Protein AF-A0A0F9XDP2-F1 (afdb_monomer_lite)

Organism: NCBI:txid412755

Radius of gyration: 25.42 Å; chains: 1; bounding box: 64×34×78 Å

Secondary structure (DSSP, 8-state):
-HHHHTT-SEEEEEE-HHHHHHHHHHH--EE-S--B--TT-SS-BEEEEEEHHHHHHHHHHH-GGGSPPHHHHHHHH-SHHHHHHH------TT----------------

Foldseek 3Di:
DVCVLVVPQKDKDWAFPVCPVVCCVQQVWDFPADFDDDPPDPGTTTMTMDTVVSSCVRNCVPPVVPDDDPVRCCVVPNCPVVCVPVVPPPPPPPPPPPPPPPPPPPPDDD

InterPro domains:
  IPR054597 N-acyl amino acid synthase FeeM, catalytic core [PF21926] (4-50)

pLDDT: mean 79.18, std 19.79, range [36.19, 97.56]

Structure (mmCIF, N/CA/C/O backbone):
data_AF-A0A0F9XDP2-F1
#
_entry.id   AF-A0A0F9XDP2-F1
#
loop_
_atom_site.group_PDB
_atom_site.id
_atom_site.type_symbol
_atom_site.label_atom_id
_atom_site.label_alt_id
_atom_site.label_comp_id
_atom_site.label_asym_id
_atom_site.label_entity_id
_atom_site.label_seq_id
_atom_site.pdbx_PDB_ins_code
_atom_site.Cartn_x
_atom_site.Cartn_y
_atom_site.Cartn_z
_atom_site.occupancy
_atom_site.B_iso_or_equiv
_atom_site.auth_seq_id
_atom_site.auth_comp_id
_atom_site.auth_asym_id
_atom_site.auth_atom_id
_atom_site.pdbx_PDB_model_num
ATOM 1 N N . MET A 1 1 ? 6.314 -0.233 -11.068 1.00 77.50 1 MET A N 1
ATOM 2 C CA . MET A 1 1 ? 5.778 -1.139 -10.003 1.00 77.50 1 MET A CA 1
ATOM 3 C C . MET A 1 1 ? 5.081 -2.372 -10.601 1.00 77.50 1 MET A C 1
ATOM 5 O O . MET A 1 1 ? 4.704 -2.326 -11.764 1.00 77.50 1 MET A O 1
ATOM 9 N N . MET A 1 2 ? 4.830 -3.445 -9.826 1.00 82.25 2 MET A N 1
ATOM 10 C CA . MET A 1 2 ? 3.986 -4.582 -10.275 1.00 82.25 2 MET A CA 1
ATOM 11 C C . MET A 1 2 ? 2.593 -4.129 -10.737 1.00 82.25 2 MET A C 1
ATOM 13 O O . MET A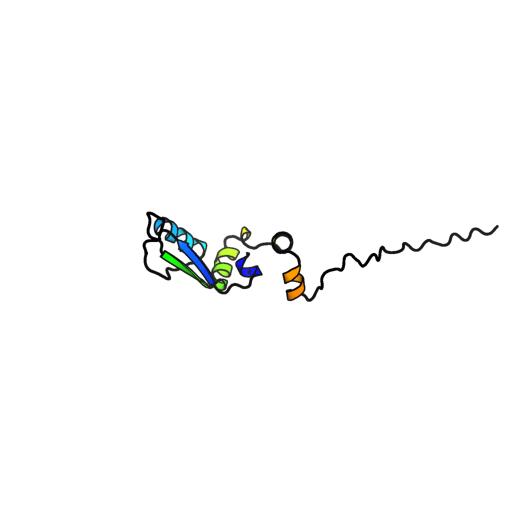 1 2 ? 2.151 -4.494 -11.820 1.00 82.25 2 MET A O 1
ATOM 17 N N . ALA A 1 3 ? 1.930 -3.283 -9.944 1.00 85.44 3 ALA A N 1
ATOM 18 C CA . ALA A 1 3 ? 0.578 -2.804 -10.238 1.00 85.44 3 ALA A CA 1
ATOM 19 C C . ALA A 1 3 ? 0.490 -2.012 -11.557 1.00 85.44 3 ALA A C 1
ATOM 21 O O . ALA A 1 3 ? -0.547 -2.000 -12.206 1.00 85.44 3 ALA A O 1
ATOM 22 N N . GLU A 1 4 ? 1.576 -1.356 -11.964 1.00 83.50 4 GLU A N 1
ATOM 23 C CA . GLU A 1 4 ? 1.693 -0.660 -13.250 1.00 83.50 4 GLU A CA 1
ATOM 24 C C . GLU A 1 4 ? 1.904 -1.653 -14.404 1.00 83.50 4 GLU A C 1
ATOM 26 O O . GLU A 1 4 ? 1.248 -1.555 -15.436 1.00 83.50 4 GLU A O 1
ATOM 31 N N . HIS A 1 5 ? 2.767 -2.659 -14.215 1.00 84.19 5 HIS A N 1
ATOM 32 C CA . HIS A 1 5 ? 3.007 -3.702 -15.218 1.00 84.19 5 HIS A CA 1
ATOM 33 C C . HIS A 1 5 ? 1.737 -4.501 -15.552 1.00 84.19 5 HIS A C 1
ATOM 35 O O . HIS A 1 5 ? 1.491 -4.825 -16.717 1.00 84.19 5 HIS A O 1
ATOM 41 N N . PHE A 1 6 ? 0.929 -4.786 -14.530 1.00 86.88 6 PHE A N 1
ATOM 42 C CA . PHE A 1 6 ? -0.335 -5.508 -14.659 1.00 86.88 6 PHE A CA 1
ATOM 43 C C . PHE A 1 6 ? -1.555 -4.604 -14.850 1.00 86.88 6 PHE A C 1
ATOM 45 O O . PHE A 1 6 ? -2.668 -5.117 -14.878 1.00 86.88 6 PHE A O 1
ATOM 52 N N . GLU A 1 7 ? -1.361 -3.289 -14.991 1.00 88.50 7 GLU A N 1
ATOM 53 C CA . GLU A 1 7 ? -2.439 -2.324 -15.258 1.00 88.50 7 GLU A CA 1
ATOM 54 C C . GLU A 1 7 ? -3.595 -2.426 -14.248 1.00 88.50 7 GLU A C 1
ATOM 56 O O . GLU A 1 7 ? -4.769 -2.315 -14.583 1.00 88.50 7 GLU A O 1
ATOM 61 N N . SER A 1 8 ? -3.263 -2.664 -12.977 1.00 92.25 8 SER A N 1
ATOM 62 C CA . SER A 1 8 ? -4.259 -2.816 -11.918 1.00 92.25 8 SER A CA 1
ATOM 63 C C . SER A 1 8 ? -4.948 -1.482 -11.626 1.00 92.25 8 SER A C 1
ATOM 65 O O . SER A 1 8 ? -4.278 -0.471 -11.430 1.00 92.25 8 SER A O 1
ATOM 67 N N . ASP A 1 9 ? -6.276 -1.473 -11.518 1.00 94.50 9 ASP A N 1
ATOM 68 C CA . ASP A 1 9 ? -7.039 -0.251 -11.220 1.00 94.50 9 ASP A CA 1
ATOM 69 C C . ASP A 1 9 ? -6.913 0.222 -9.770 1.00 94.50 9 ASP A C 1
ATOM 71 O O . ASP A 1 9 ? -6.992 1.423 -9.485 1.00 94.50 9 ASP A O 1
ATOM 75 N N . TRP A 1 10 ? -6.744 -0.726 -8.850 1.00 94.75 10 TRP A N 1
ATOM 76 C CA . TRP A 1 10 ? -6.821 -0.502 -7.412 1.00 94.75 10 TRP A CA 1
ATOM 77 C C . TRP A 1 10 ? -5.617 -1.085 -6.692 1.00 94.75 10 TRP A C 1
ATOM 79 O O . TRP A 1 10 ? -5.160 -2.186 -6.997 1.00 94.75 10 TRP A O 1
ATOM 89 N N . MET A 1 11 ? -5.155 -0.352 -5.685 1.00 93.62 11 MET A N 1
ATOM 90 C CA . MET A 1 11 ? -4.238 -0.857 -4.676 1.00 93.62 11 MET A CA 1
ATOM 91 C C . MET A 1 11 ? -5.021 -1.062 -3.385 1.00 93.62 11 MET A C 1
ATOM 93 O O . MET A 1 11 ? -5.659 -0.130 -2.899 1.00 93.62 11 MET A O 1
ATOM 97 N N . LEU A 1 12 ? -4.975 -2.278 -2.848 1.00 95.31 12 LEU A N 1
ATOM 98 C CA . LEU A 1 12 ? -5.702 -2.675 -1.647 1.00 95.31 12 LEU A CA 1
ATOM 99 C C . LEU A 1 12 ? -4.728 -3.220 -0.609 1.00 95.31 12 LEU A C 1
ATOM 101 O O . LEU A 1 12 ? -3.760 -3.899 -0.952 1.00 95.31 12 LEU A O 1
ATOM 105 N N . ALA A 1 13 ? -5.006 -2.951 0.662 1.00 94.88 13 ALA A N 1
ATOM 106 C CA . ALA A 1 13 ? -4.242 -3.502 1.769 1.00 94.88 13 ALA A CA 1
ATOM 107 C C . ALA A 1 13 ? -5.152 -3.767 2.969 1.00 94.88 13 ALA A C 1
ATOM 109 O O . ALA A 1 13 ? -5.912 -2.898 3.388 1.00 94.88 13 ALA A O 1
ATOM 110 N N . THR A 1 14 ? -5.048 -4.954 3.561 1.00 95.44 14 THR A N 1
ATOM 111 C CA . THR A 1 14 ? -5.633 -5.242 4.875 1.00 95.44 14 THR A CA 1
ATOM 112 C C . THR A 1 14 ? -4.612 -4.904 5.950 1.00 95.44 14 THR A C 1
ATOM 114 O O . THR A 1 14 ? -3.550 -5.524 6.016 1.00 95.44 14 THR A O 1
ATOM 117 N N . VAL A 1 15 ? -4.910 -3.905 6.773 1.00 95.62 15 VAL A N 1
ATOM 118 C CA . VAL A 1 15 ? -3.918 -3.254 7.632 1.00 95.62 15 VAL A CA 1
ATOM 119 C C . VAL A 1 15 ? -4.420 -3.205 9.070 1.00 95.62 15 VAL A C 1
ATOM 121 O O . VAL A 1 15 ? -5.605 -2.984 9.325 1.00 95.62 15 VAL A O 1
ATOM 124 N N . ARG A 1 16 ? -3.511 -3.412 10.028 1.00 95.50 16 ARG A N 1
ATOM 125 C CA . ARG A 1 16 ? -3.799 -3.156 11.443 1.00 95.50 16 ARG A CA 1
ATOM 126 C C . ARG A 1 16 ? -3.882 -1.642 11.694 1.00 95.50 16 ARG A C 1
ATOM 128 O O . ARG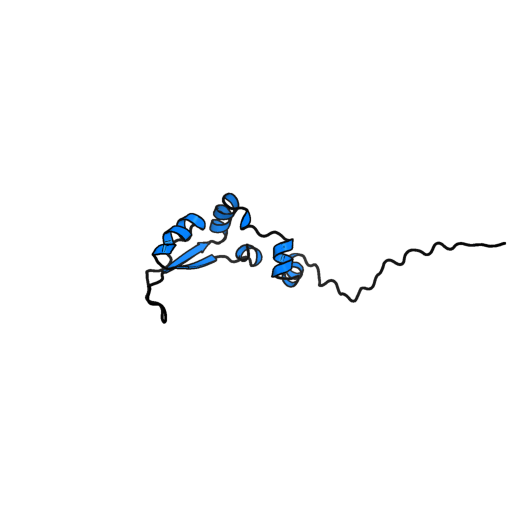 A 1 16 ? -3.157 -0.890 11.038 1.00 95.50 16 ARG A O 1
ATOM 135 N N . PRO A 1 17 ? -4.703 -1.168 12.641 1.00 94.19 17 PRO A N 1
ATOM 136 C CA . PRO A 1 17 ? -4.873 0.267 12.875 1.00 94.19 17 PRO A CA 1
ATOM 137 C C . PRO A 1 17 ? -3.558 1.012 13.162 1.00 94.19 17 PRO A C 1
ATOM 139 O O . PRO A 1 17 ? -3.396 2.147 12.718 1.00 94.19 17 PRO A O 1
ATOM 142 N N . GLU A 1 18 ? -2.577 0.366 13.795 1.00 95.25 18 GLU A N 1
ATOM 143 C CA . GLU A 1 18 ? -1.263 0.945 14.110 1.00 95.25 18 GLU A CA 1
ATOM 144 C C . GLU A 1 18 ? -0.445 1.302 12.857 1.00 95.25 18 GLU A C 1
ATOM 146 O O . GLU A 1 18 ? 0.388 2.207 12.891 1.00 95.25 18 GLU A O 1
ATOM 151 N N . HIS A 1 19 ? -0.696 0.627 11.729 1.00 95.19 19 HIS A N 1
ATOM 152 C CA . HIS A 1 19 ? 0.006 0.862 10.464 1.00 95.19 19 HIS A CA 1
ATOM 153 C C . HIS A 1 19 ? -0.797 1.722 9.478 1.00 95.19 19 HIS A C 1
ATOM 155 O O . HIS A 1 19 ? -0.262 2.119 8.443 1.00 95.19 19 HIS A O 1
ATOM 161 N N . ALA A 1 20 ? -2.057 2.054 9.773 1.00 94.38 20 ALA A N 1
ATOM 162 C CA . ALA A 1 20 ? -2.919 2.769 8.831 1.00 94.38 20 ALA A CA 1
ATOM 163 C C . ALA A 1 20 ? -2.358 4.152 8.450 1.00 94.38 20 ALA A C 1
ATOM 165 O O . ALA A 1 20 ? -2.353 4.526 7.277 1.00 94.38 20 ALA A O 1
ATOM 166 N N . ALA A 1 21 ? -1.798 4.881 9.423 1.00 94.81 21 ALA A N 1
ATOM 167 C CA . ALA A 1 21 ? -1.192 6.192 9.190 1.00 94.81 21 ALA A CA 1
ATOM 168 C C . ALA A 1 21 ? -0.009 6.138 8.205 1.00 94.81 21 ALA A C 1
ATOM 170 O O . ALA A 1 21 ? 0.182 7.069 7.421 1.00 94.81 21 ALA A O 1
ATOM 171 N N . PHE A 1 22 ? 0.759 5.041 8.208 1.00 94.00 22 PHE A N 1
ATOM 172 C CA . PHE A 1 22 ? 1.845 4.835 7.251 1.00 94.00 22 PHE A CA 1
ATOM 173 C C . PHE A 1 22 ? 1.300 4.737 5.823 1.00 94.00 22 PHE A C 1
ATOM 175 O O . PHE A 1 22 ? 1.723 5.503 4.961 1.00 94.00 22 PHE A O 1
ATOM 182 N N . TYR A 1 23 ? 0.316 3.867 5.584 1.00 93.88 23 TYR A N 1
ATOM 183 C CA . TYR A 1 23 ? -0.259 3.667 4.249 1.00 93.88 23 TYR A CA 1
ATOM 184 C C . TYR A 1 23 ? -0.999 4.899 3.728 1.00 93.88 23 TYR A C 1
ATOM 186 O O . TYR A 1 23 ? -0.894 5.216 2.542 1.00 93.88 23 TYR A O 1
ATOM 194 N N . LYS A 1 24 ? -1.662 5.645 4.616 1.00 93.00 24 LYS A N 1
ATOM 195 C CA . LYS A 1 24 ? -2.276 6.930 4.273 1.00 93.00 24 LYS A CA 1
ATOM 196 C C . LYS A 1 24 ? -1.238 7.972 3.857 1.00 93.00 24 LYS A C 1
ATOM 198 O O . LYS A 1 24 ? -1.428 8.680 2.877 1.00 93.00 24 LYS A O 1
ATOM 203 N N . ARG A 1 25 ? -0.117 8.081 4.574 1.00 91.50 25 ARG A N 1
ATOM 204 C CA . ARG A 1 25 ? 0.931 9.061 4.242 1.00 91.50 25 ARG A CA 1
ATOM 205 C C . ARG A 1 25 ? 1.733 8.671 3.004 1.00 91.50 25 ARG A C 1
ATOM 207 O O . ARG A 1 25 ? 2.164 9.550 2.267 1.00 91.50 25 ARG A O 1
ATOM 214 N N . PHE A 1 26 ? 2.019 7.384 2.856 1.00 88.31 26 PHE A N 1
ATOM 215 C CA . PHE A 1 26 ? 2.977 6.901 1.874 1.00 88.31 26 PHE A CA 1
ATOM 216 C C . PHE A 1 26 ? 2.326 6.661 0.512 1.00 88.31 26 PHE A C 1
ATOM 218 O O . PHE A 1 26 ? 2.841 7.136 -0.491 1.00 88.31 26 PHE A O 1
ATOM 225 N N . CYS A 1 27 ? 1.174 5.991 0.488 1.00 89.50 27 CYS A N 1
ATOM 226 C CA . CYS A 1 27 ? 0.469 5.640 -0.743 1.00 89.50 27 CYS A CA 1
ATOM 227 C C . CYS A 1 27 ? -0.917 6.298 -0.847 1.00 89.50 27 CYS A C 1
ATOM 229 O O . CYS A 1 27 ? -1.673 5.948 -1.744 1.00 89.50 27 CYS A O 1
ATOM 231 N N . SER A 1 28 ? -1.291 7.200 0.068 1.00 91.69 28 SER A N 1
ATOM 232 C CA . SER A 1 28 ? -2.616 7.843 0.062 1.00 91.69 28 SER A CA 1
ATOM 233 C C . SER A 1 28 ? -3.789 6.855 0.073 1.00 91.69 28 SER A C 1
ATOM 235 O O . SER A 1 28 ? -4.853 7.159 -0.458 1.00 91.69 28 SER A O 1
ATOM 237 N N . LEU A 1 29 ? -3.616 5.673 0.685 1.00 95.31 29 LEU A N 1
ATOM 238 C CA . LEU A 1 29 ? -4.737 4.750 0.863 1.00 95.31 29 LEU A CA 1
ATOM 239 C C . LEU A 1 29 ? -5.690 5.291 1.927 1.00 95.31 29 LEU A C 1
ATOM 241 O O . LEU A 1 29 ? -5.261 5.720 3.002 1.00 95.31 29 LEU A O 1
ATOM 245 N N . GLU A 1 30 ? -6.984 5.176 1.652 1.00 95.94 30 GLU A N 1
ATOM 246 C CA . GLU A 1 30 ? -8.048 5.556 2.574 1.00 95.94 30 GLU A CA 1
ATOM 247 C C . GLU A 1 30 ? -8.808 4.319 3.077 1.00 95.94 30 GLU A C 1
ATOM 249 O O . GLU A 1 30 ? -8.853 3.295 2.384 1.00 95.94 30 GLU A O 1
ATOM 254 N N . PRO A 1 31 ? -9.405 4.368 4.283 1.00 96.31 31 PRO A N 1
ATOM 255 C CA . PRO A 1 31 ? -10.222 3.276 4.792 1.00 96.31 31 PRO A CA 1
ATOM 256 C C . PRO A 1 31 ? -11.431 2.997 3.901 1.00 96.31 31 PRO A C 1
ATOM 258 O O . PRO A 1 31 ? -12.232 3.881 3.611 1.00 96.31 31 PRO A O 1
ATOM 261 N N . MET A 1 32 ? -11.580 1.736 3.510 1.00 97.19 32 MET A N 1
ATOM 262 C CA . MET A 1 32 ? -12.729 1.209 2.769 1.00 97.19 32 MET A CA 1
ATOM 263 C C . MET A 1 32 ? -13.605 0.298 3.638 1.00 97.19 32 MET A C 1
ATOM 265 O O . MET A 1 32 ? -14.685 -0.112 3.218 1.00 97.19 32 MET A O 1
ATOM 269 N N . SER A 1 33 ? -13.154 -0.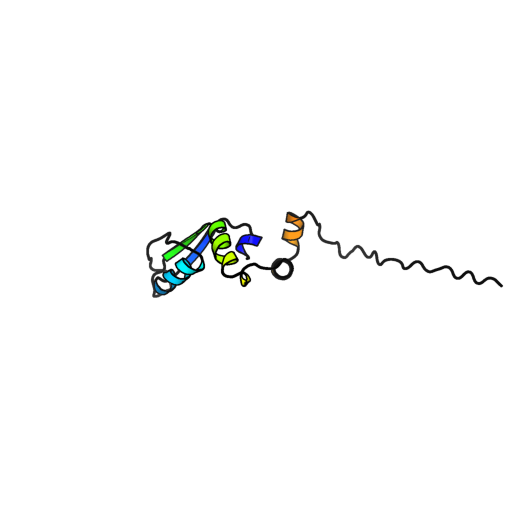034 4.850 1.00 96.44 33 SER A N 1
ATOM 270 C CA . SER A 1 33 ? -13.948 -0.758 5.838 1.00 96.44 33 SER A CA 1
ATOM 271 C C . SER A 1 33 ? -13.656 -0.286 7.258 1.00 96.44 33 SER A C 1
ATOM 273 O O . SER A 1 33 ? -12.595 0.262 7.550 1.00 96.44 33 SER A O 1
ATOM 275 N N . GLU A 1 34 ? -14.572 -0.601 8.167 1.00 96.25 34 GLU A N 1
ATOM 276 C CA . GLU A 1 34 ? -14.318 -0.560 9.608 1.00 96.25 34 GLU A CA 1
ATOM 277 C C . GLU A 1 34 ? -13.316 -1.648 10.036 1.00 96.25 34 GLU A C 1
ATOM 279 O O . GLU A 1 34 ? -13.010 -2.573 9.271 1.00 96.25 34 GLU A O 1
ATOM 284 N N . LEU A 1 35 ? -12.834 -1.546 11.278 1.00 96.69 35 LEU A N 1
ATOM 285 C CA . LEU A 1 35 ? -12.032 -2.579 11.930 1.00 96.69 35 LEU A CA 1
ATOM 286 C C . LEU A 1 35 ? -12.866 -3.838 12.170 1.00 96.69 35 LEU A C 1
ATOM 288 O O . LEU A 1 35 ? -13.934 -3.783 12.776 1.00 96.69 35 LEU A O 1
ATOM 292 N N . ARG A 1 36 ? -12.357 -4.989 11.733 1.00 96.00 36 ARG A N 1
ATOM 293 C CA . ARG A 1 36 ? -13.021 -6.287 11.878 1.00 96.00 36 ARG A CA 1
ATOM 294 C C . ARG A 1 36 ? -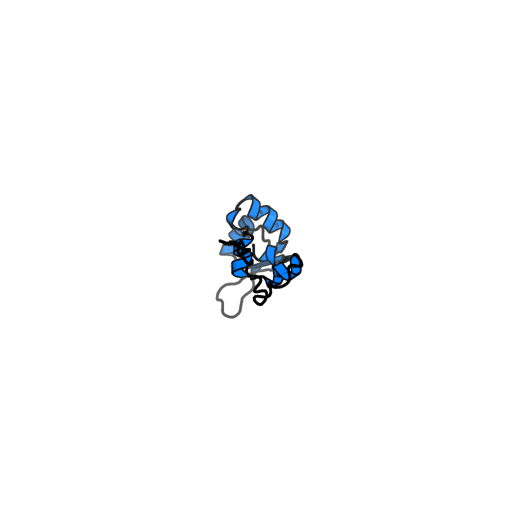12.081 -7.327 12.485 1.00 96.00 36 ARG A C 1
ATOM 296 O O . ARG A 1 36 ? -10.892 -7.324 12.158 1.00 96.00 36 ARG A O 1
ATOM 303 N N . PRO A 1 37 ? -12.588 -8.229 13.345 1.00 95.12 37 PRO A N 1
ATOM 304 C CA . PRO A 1 37 ? -11.823 -9.389 13.782 1.00 95.12 37 PRO A CA 1
ATOM 305 C C . PRO A 1 37 ? -11.534 -10.298 12.583 1.00 95.12 37 PRO A C 1
ATOM 307 O O . PRO A 1 37 ? -12.388 -10.473 11.711 1.00 95.12 37 PRO A O 1
ATOM 310 N N . TYR A 1 38 ? -10.335 -10.878 12.545 1.00 90.94 38 TYR A N 1
ATOM 311 C CA . TYR A 1 38 ? -9.909 -11.762 11.464 1.00 90.94 38 TYR A CA 1
ATOM 312 C C . TYR A 1 38 ? -9.569 -13.152 12.022 1.00 90.94 38 TYR A C 1
ATOM 314 O O . TYR A 1 38 ? -8.794 -13.235 12.979 1.00 90.94 38 TYR A O 1
ATOM 322 N N . PRO A 1 39 ? -10.120 -14.249 11.467 1.00 92.12 39 PRO A N 1
ATOM 323 C CA . PRO A 1 39 ? -9.836 -15.596 11.955 1.00 92.12 39 PRO A CA 1
ATOM 324 C C . PRO A 1 39 ? -8.331 -15.892 11.986 1.00 92.12 39 PRO A C 1
ATOM 326 O O . PRO A 1 39 ? -7.629 -15.686 11.000 1.00 92.12 39 PRO A O 1
ATOM 329 N N . GLY A 1 40 ? -7.829 -16.373 13.125 1.00 92.25 40 GLY A N 1
ATOM 330 C CA . GLY A 1 40 ? -6.409 -16.703 13.300 1.00 92.25 40 GLY A CA 1
ATOM 331 C C . GLY A 1 40 ? -5.496 -15.521 13.648 1.00 92.25 40 GLY A C 1
ATOM 332 O O . GLY A 1 40 ? -4.304 -15.731 13.855 1.00 92.25 40 GLY A O 1
ATOM 333 N N . LEU A 1 41 ? -6.025 -14.298 13.768 1.00 91.50 41 LEU A N 1
ATOM 334 C CA . LEU A 1 41 ? -5.279 -13.132 14.240 1.00 91.50 41 LEU A CA 1
ATOM 335 C C . LEU A 1 41 ? -5.915 -12.560 15.509 1.00 91.50 41 LEU A C 1
ATOM 337 O O . LEU A 1 41 ? -7.129 -12.419 15.612 1.00 91.50 41 LEU A O 1
ATOM 341 N N . SER A 1 42 ? -5.078 -12.190 16.477 1.00 92.00 42 SER A N 1
ATOM 342 C CA . SER A 1 42 ? -5.521 -11.591 17.743 1.00 92.00 42 SER A CA 1
ATOM 343 C C . SER A 1 42 ? -5.887 -10.108 17.634 1.00 92.00 42 SER A C 1
ATOM 345 O O . SER A 1 42 ? -6.432 -9.541 18.576 1.00 92.00 42 SER A O 1
ATOM 347 N N . CYS A 1 43 ? -5.585 -9.466 16.505 1.00 92.88 43 CYS A N 1
ATOM 348 C CA . CYS A 1 43 ? -5.846 -8.050 16.268 1.00 92.88 43 CYS A CA 1
ATOM 349 C C . CYS A 1 43 ? -6.936 -7.848 15.206 1.00 92.88 43 CYS A C 1
ATOM 351 O O . CYS A 1 43 ? -7.003 -8.618 14.241 1.00 92.88 43 CYS A O 1
ATOM 353 N N . PRO A 1 44 ? -7.731 -6.773 15.305 1.00 94.94 44 PRO A N 1
ATOM 354 C CA . PRO A 1 44 ? -8.611 -6.386 14.219 1.00 94.94 44 PRO A CA 1
ATOM 355 C C . PRO A 1 44 ? -7.825 -5.767 13.051 1.00 94.94 44 PRO A C 1
ATOM 357 O O . PRO A 1 44 ? -6.773 -5.153 13.238 1.00 94.94 44 PRO A O 1
ATOM 360 N N . LEU A 1 45 ? -8.368 -5.905 11.844 1.00 96.38 45 LEU A N 1
ATOM 361 C CA . LEU A 1 45 ? -7.837 -5.325 10.608 1.00 96.38 45 LEU A CA 1
ATOM 362 C C . LEU A 1 45 ? -8.897 -4.451 9.937 1.00 96.38 45 LEU A C 1
ATOM 364 O O . LEU A 1 45 ? -10.091 -4.690 10.095 1.00 96.38 45 LEU A O 1
ATOM 368 N N . MET A 1 46 ? -8.464 -3.470 9.152 1.00 96.56 46 MET A N 1
ATOM 369 C CA . MET A 1 46 ? -9.317 -2.717 8.228 1.00 96.56 46 MET A CA 1
ATOM 370 C C . MET A 1 46 ? -8.818 -2.891 6.796 1.00 96.56 46 MET A C 1
ATOM 372 O O . MET A 1 46 ? -7.627 -3.108 6.570 1.00 96.56 46 MET A O 1
ATOM 376 N N . LEU A 1 47 ? -9.718 -2.766 5.827 1.00 97.12 47 LEU A N 1
ATOM 377 C CA . LEU A 1 47 ? -9.353 -2.621 4.428 1.00 97.12 47 LEU A CA 1
ATOM 378 C C . LEU A 1 47 ? -9.041 -1.153 4.148 1.00 97.12 47 LEU A C 1
ATOM 380 O O . LEU A 1 47 ? -9.867 -0.278 4.404 1.00 97.12 47 LEU A O 1
ATOM 384 N N . LEU A 1 48 ? -7.867 -0.904 3.585 1.00 97.56 48 LEU A N 1
ATOM 385 C CA . LEU A 1 48 ? -7.493 0.361 2.976 1.00 97.56 48 LEU A CA 1
ATOM 386 C C . LEU A 1 48 ? -7.421 0.193 1.456 1.00 97.56 48 LEU A C 1
ATOM 388 O O . LEU A 1 48 ? -7.070 -0.886 0.967 1.00 97.56 48 LEU A O 1
ATOM 392 N N . GLY A 1 49 ? -7.672 1.268 0.714 1.00 96.88 49 GLY A N 1
ATOM 393 C CA . GLY A 1 49 ? -7.459 1.269 -0.726 1.00 96.88 49 GLY A CA 1
ATOM 394 C C . GLY A 1 49 ? -7.424 2.646 -1.372 1.00 96.88 49 GLY A C 1
ATOM 395 O O . GLY A 1 49 ? -7.824 3.647 -0.781 1.00 96.88 49 GLY A O 1
ATOM 396 N N . ALA A 1 50 ? -6.906 2.676 -2.597 1.00 95.69 50 ALA A N 1
ATOM 397 C CA . ALA A 1 50 ? -6.880 3.843 -3.473 1.00 95.69 50 ALA A CA 1
ATOM 398 C C . ALA A 1 50 ? -6.808 3.408 -4.944 1.00 95.69 50 ALA A C 1
ATOM 400 O O . ALA A 1 50 ? -6.396 2.283 -5.256 1.00 95.69 50 ALA A O 1
ATOM 401 N N . ARG A 1 51 ? -7.181 4.308 -5.862 1.00 94.56 51 ARG A N 1
ATOM 402 C CA . ARG A 1 51 ? -6.949 4.094 -7.295 1.00 94.56 51 ARG A CA 1
ATOM 403 C C . ARG A 1 51 ? -5.452 4.085 -7.550 1.00 94.56 51 ARG A C 1
ATOM 405 O O . ARG A 1 51 ? -4.742 4.997 -7.142 1.00 94.56 51 ARG A O 1
ATOM 412 N N . ASN A 1 52 ? -4.985 3.087 -8.286 1.00 92.44 52 ASN A N 1
ATOM 413 C CA . ASN A 1 52 ? -3.564 2.905 -8.553 1.00 92.44 52 ASN A CA 1
ATOM 414 C C . ASN A 1 52 ? -2.945 4.123 -9.262 1.00 92.44 52 ASN A C 1
ATOM 416 O O . ASN A 1 52 ? -1.816 4.483 -8.954 1.00 92.44 52 ASN A O 1
ATOM 420 N N . LYS A 1 53 ? -3.697 4.812 -10.139 1.00 90.25 53 LYS A N 1
ATOM 421 C CA . LYS A 1 53 ? -3.215 6.048 -10.781 1.00 90.25 53 LYS A CA 1
ATOM 422 C C . LYS A 1 53 ? -2.820 7.113 -9.748 1.00 90.25 53 LYS A C 1
ATOM 424 O O . LYS A 1 53 ? -1.755 7.704 -9.853 1.00 90.25 53 LYS A O 1
ATOM 429 N N . ASP A 1 54 ? -3.649 7.300 -8.720 1.00 90.31 54 ASP A N 1
ATOM 430 C CA . ASP A 1 54 ? -3.445 8.344 -7.714 1.00 90.31 54 ASP A CA 1
ATOM 431 C C . ASP A 1 54 ? -2.251 7.990 -6.817 1.00 90.31 54 ASP A C 1
ATOM 433 O O . ASP A 1 54 ? -1.459 8.855 -6.442 1.00 90.31 54 ASP A O 1
ATOM 437 N N . VAL A 1 55 ? -2.080 6.693 -6.533 1.00 90.44 55 VAL A N 1
ATOM 438 C CA . VAL A 1 55 ? -0.908 6.179 -5.818 1.00 90.44 55 VAL A CA 1
ATOM 439 C C . VAL A 1 55 ? 0.365 6.398 -6.631 1.00 90.44 55 VAL A C 1
ATOM 441 O O . VAL A 1 55 ? 1.351 6.872 -6.079 1.00 90.44 55 VAL A O 1
ATOM 444 N N . GLN A 1 56 ? 0.369 6.068 -7.924 1.00 88.31 56 GLN A N 1
ATOM 445 C CA . GLN A 1 56 ? 1.551 6.203 -8.780 1.00 88.31 56 GLN A CA 1
ATOM 446 C C . GLN A 1 56 ? 2.008 7.656 -8.893 1.00 88.31 56 GLN A C 1
ATOM 448 O O . GLN A 1 56 ? 3.187 7.930 -8.662 1.00 88.31 56 GLN A O 1
ATOM 453 N N . ASP A 1 57 ? 1.079 8.578 -9.160 1.00 86.19 57 ASP A N 1
ATOM 454 C CA . ASP A 1 57 ? 1.373 10.009 -9.271 1.00 86.19 57 ASP A CA 1
ATOM 455 C C . ASP A 1 57 ? 2.032 10.538 -7.985 1.00 86.19 57 ASP A C 1
ATOM 457 O O . ASP A 1 57 ? 3.027 11.265 -8.031 1.00 86.19 57 ASP A O 1
ATOM 461 N N . HIS A 1 58 ? 1.522 10.126 -6.819 1.00 86.62 58 HIS A N 1
ATOM 462 C CA . HIS A 1 58 ? 2.059 10.549 -5.527 1.00 86.62 58 HIS A CA 1
ATOM 463 C C . HIS A 1 58 ? 3.391 9.869 -5.176 1.00 86.62 58 HIS A C 1
ATOM 465 O O . HIS A 1 58 ? 4.359 10.527 -4.777 1.00 86.62 58 HIS A O 1
ATOM 471 N N . VAL A 1 59 ? 3.444 8.541 -5.296 1.00 89.19 59 VAL A N 1
ATOM 472 C CA . VAL A 1 59 ? 4.570 7.720 -4.838 1.00 89.19 59 VAL A CA 1
ATOM 473 C C . VAL A 1 59 ? 5.773 7.905 -5.743 1.00 89.19 59 VAL A C 1
ATOM 475 O O . VAL A 1 59 ? 6.864 8.100 -5.223 1.00 89.19 59 VAL A O 1
ATOM 478 N N . PHE A 1 60 ? 5.621 7.886 -7.069 1.00 87.19 60 PHE A N 1
ATOM 479 C CA . PHE A 1 60 ? 6.770 7.983 -7.973 1.00 87.19 60 PHE A CA 1
ATOM 480 C C . PHE A 1 60 ? 7.400 9.371 -7.983 1.00 87.19 60 PHE A C 1
ATOM 482 O O . PHE A 1 60 ? 8.623 9.473 -8.078 1.00 87.19 60 PHE A O 1
ATOM 489 N N . ALA A 1 61 ? 6.603 10.427 -7.799 1.00 87.06 61 ALA A N 1
ATOM 490 C CA . ALA A 1 61 ? 7.133 11.777 -7.643 1.00 87.06 61 ALA A CA 1
ATOM 491 C C . ALA A 1 61 ? 8.024 11.904 -6.397 1.00 87.06 61 ALA A C 1
ATOM 493 O O . ALA A 1 61 ? 9.020 12.626 -6.407 1.00 87.06 61 ALA A O 1
ATOM 494 N N . ARG A 1 62 ? 7.678 11.199 -5.312 1.00 89.62 62 ARG A N 1
ATOM 495 C CA . ARG A 1 62 ? 8.384 11.297 -4.028 1.00 89.62 62 ARG A CA 1
ATOM 496 C C . ARG A 1 62 ? 9.477 10.247 -3.844 1.00 89.62 62 ARG A C 1
ATOM 498 O O . ARG A 1 62 ? 10.487 10.516 -3.199 1.00 89.62 62 ARG A O 1
ATOM 505 N N . TYR A 1 63 ? 9.263 9.058 -4.392 1.00 89.25 63 TYR A N 1
ATOM 506 C CA . TYR A 1 63 ? 10.085 7.870 -4.213 1.00 89.25 63 TYR A CA 1
ATOM 507 C C . TYR A 1 63 ? 10.278 7.149 -5.558 1.00 89.25 63 TYR A C 1
ATOM 509 O O . TYR A 1 63 ? 9.660 6.110 -5.813 1.00 89.25 63 TYR A O 1
ATOM 517 N N . PRO A 1 64 ? 11.175 7.653 -6.424 1.00 86.50 64 PRO A N 1
ATOM 518 C CA . PRO A 1 64 ? 11.398 7.077 -7.751 1.00 86.50 64 PRO A CA 1
ATOM 519 C C . PRO A 1 64 ? 11.824 5.603 -7.736 1.00 86.50 64 PRO A C 1
ATOM 521 O O . PRO A 1 64 ? 11.566 4.891 -8.699 1.00 86.50 64 PRO A O 1
ATOM 524 N N . ILE A 1 65 ? 12.409 5.121 -6.631 1.00 87.88 65 ILE A N 1
ATOM 525 C CA . ILE A 1 65 ? 12.876 3.731 -6.475 1.00 87.88 65 ILE A CA 1
ATOM 526 C C . ILE A 1 65 ? 11.764 2.678 -6.619 1.00 87.88 65 ILE A C 1
ATOM 528 O O . ILE A 1 65 ? 12.055 1.505 -6.811 1.00 87.88 65 ILE A O 1
ATOM 532 N N . PHE A 1 66 ? 10.492 3.070 -6.481 1.00 86.06 66 PHE A N 1
ATOM 533 C CA . PHE A 1 66 ? 9.354 2.159 -6.652 1.00 86.06 66 PHE A CA 1
ATOM 534 C C . PHE A 1 66 ? 8.940 2.007 -8.120 1.00 86.06 66 PHE A C 1
ATOM 536 O O . PHE A 1 66 ? 8.178 1.095 -8.471 1.00 86.06 66 PHE A O 1
ATOM 543 N N . SER A 1 67 ? 9.427 2.885 -8.997 1.00 85.81 67 SER A N 1
ATOM 544 C CA . SER A 1 67 ? 9.300 2.682 -10.430 1.00 85.81 67 SER A CA 1
ATOM 545 C C . SER A 1 67 ? 10.282 1.593 -10.841 1.00 85.81 67 SER A C 1
ATOM 547 O O . SER A 1 67 ? 11.489 1.735 -10.668 1.00 85.81 67 SER A O 1
ATOM 549 N N . SER A 1 68 ? 9.749 0.480 -11.342 1.00 87.25 68 SER A N 1
ATOM 550 C CA . SER A 1 68 ? 10.595 -0.601 -11.831 1.00 87.25 68 SER A CA 1
ATOM 551 C C . SER A 1 68 ? 11.134 -0.233 -13.206 1.00 87.25 68 SER A C 1
ATOM 553 O O . SER A 1 68 ? 10.448 0.410 -14.004 1.00 87.25 68 SER A O 1
ATOM 555 N N . THR A 1 69 ? 12.345 -0.664 -13.524 1.00 87.69 69 THR A N 1
ATOM 556 C CA . THR A 1 69 ? 12.892 -0.519 -14.873 1.00 87.69 69 THR A CA 1
ATOM 557 C C . THR A 1 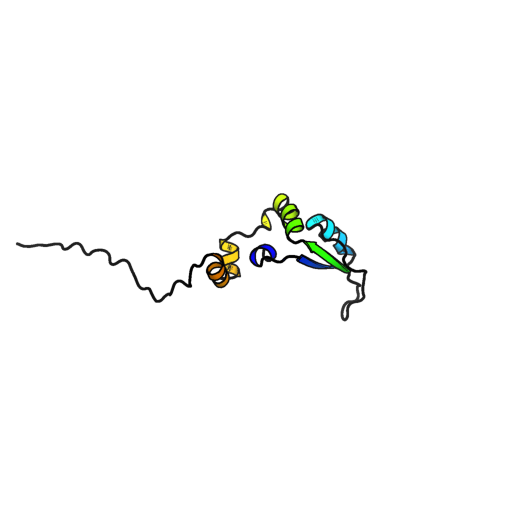69 ? 12.311 -1.579 -15.808 1.00 87.69 69 THR A C 1
ATOM 559 O O . THR A 1 69 ? 11.698 -2.564 -15.385 1.00 87.69 69 THR A O 1
ATOM 562 N N . PHE A 1 70 ? 12.492 -1.394 -17.117 1.00 85.56 70 PHE A N 1
ATOM 563 C CA . PHE A 1 70 ? 12.112 -2.415 -18.093 1.00 85.56 70 PHE A CA 1
ATOM 564 C C . PHE A 1 70 ? 12.871 -3.731 -17.864 1.00 85.56 70 PHE A C 1
ATOM 566 O O . PHE A 1 70 ? 12.248 -4.789 -17.842 1.00 85.56 70 PHE A O 1
ATOM 573 N N . ALA A 1 71 ? 14.185 -3.654 -17.628 1.00 88.75 71 ALA A N 1
ATOM 574 C CA . ALA A 1 71 ? 15.027 -4.823 -17.383 1.00 88.75 71 ALA A CA 1
ATOM 575 C C . ALA A 1 71 ? 14.588 -5.602 -16.131 1.00 88.75 71 ALA A C 1
ATOM 577 O O . ALA A 1 71 ? 14.485 -6.824 -16.178 1.00 88.75 71 ALA A O 1
ATOM 578 N N . GLU A 1 72 ? 14.251 -4.905 -15.041 1.00 89.69 72 GLU A N 1
ATOM 579 C CA . GLU A 1 72 ? 13.727 -5.535 -13.819 1.00 89.69 72 GLU A CA 1
ATOM 580 C C . GLU A 1 72 ? 12.402 -6.258 -14.063 1.00 89.69 72 GLU A C 1
ATOM 582 O O . GLU A 1 72 ? 12.206 -7.376 -13.592 1.00 89.69 72 GLU A O 1
ATOM 587 N N . ARG A 1 73 ? 11.482 -5.642 -14.817 1.00 88.00 73 ARG A N 1
ATOM 588 C CA . ARG A 1 73 ? 10.205 -6.284 -15.154 1.00 88.00 73 ARG A CA 1
ATOM 589 C C . ARG A 1 73 ? 10.400 -7.503 -16.044 1.00 88.00 73 ARG A C 1
ATOM 591 O O . ARG A 1 73 ? 9.745 -8.508 -15.808 1.00 88.00 73 ARG A O 1
ATOM 598 N N . LEU A 1 74 ? 11.296 -7.425 -17.025 1.00 86.88 74 LEU A N 1
ATOM 599 C CA . LEU A 1 74 ? 11.612 -8.550 -17.901 1.00 86.88 74 LEU A CA 1
ATOM 600 C C . LEU A 1 74 ? 12.209 -9.720 -17.109 1.00 86.88 74 LEU A C 1
ATOM 602 O O . LEU A 1 74 ? 11.797 -10.859 -17.297 1.00 86.88 74 LEU A O 1
ATOM 606 N N . ALA A 1 75 ? 13.130 -9.436 -16.185 1.00 88.88 75 ALA A N 1
ATOM 607 C CA . ALA A 1 75 ? 13.742 -10.453 -15.337 1.00 88.88 75 ALA A CA 1
ATOM 608 C C . ALA A 1 75 ? 12.737 -11.129 -14.384 1.00 88.88 75 ALA A C 1
ATOM 610 O O . ALA A 1 75 ? 12.898 -12.305 -14.072 1.00 88.88 75 ALA A O 1
ATOM 611 N N . LEU A 1 76 ? 11.711 -10.404 -13.917 1.00 87.75 76 LEU A N 1
ATOM 612 C CA . LEU A 1 76 ? 10.709 -10.925 -12.978 1.00 87.75 76 LEU A CA 1
ATOM 613 C C . LEU A 1 76 ? 9.498 -11.588 -13.648 1.00 87.75 76 LEU A C 1
ATOM 615 O O . LEU A 1 76 ? 8.971 -12.553 -13.102 1.00 87.75 76 LEU A O 1
ATOM 619 N N . PHE A 1 77 ? 9.029 -11.062 -14.782 1.00 85.69 77 PHE A N 1
ATOM 620 C CA . PHE A 1 77 ? 7.764 -11.471 -15.416 1.00 85.69 77 PHE A CA 1
ATOM 621 C C . PHE A 1 77 ? 7.937 -12.112 -16.795 1.00 85.69 77 PHE A C 1
ATOM 623 O O . PHE A 1 77 ? 6.951 -12.528 -17.394 1.00 85.69 77 PHE A O 1
ATOM 630 N N . GLY A 1 78 ? 9.169 -12.202 -17.299 1.00 81.69 78 GLY A N 1
ATOM 631 C CA . GLY A 1 78 ? 9.456 -12.820 -18.587 1.00 81.69 78 GLY A CA 1
ATOM 632 C C . GLY A 1 78 ? 8.933 -12.027 -19.786 1.00 81.69 78 GLY A C 1
ATOM 633 O O . GLY A 1 78 ? 8.532 -10.862 -19.696 1.00 81.69 78 GLY A O 1
ATOM 634 N N . THR A 1 79 ? 8.994 -12.667 -20.952 1.00 69.69 79 THR A N 1
ATOM 635 C CA . THR A 1 79 ? 8.647 -12.068 -22.243 1.00 69.69 79 THR A CA 1
ATOM 636 C C . THR A 1 79 ? 7.170 -12.183 -22.595 1.00 69.69 79 THR A C 1
ATOM 638 O O . THR A 1 79 ? 6.742 -11.428 -23.456 1.00 69.69 79 THR A O 1
ATOM 641 N N . GLU A 1 80 ? 6.363 -13.032 -21.950 1.00 68.25 80 GLU A N 1
ATOM 642 C CA . GLU A 1 80 ? 4.963 -13.282 -22.354 1.00 68.25 80 GLU A CA 1
ATOM 643 C C . GLU A 1 80 ? 4.119 -12.005 -22.451 1.00 68.25 80 GLU A C 1
ATOM 645 O O . GLU A 1 80 ? 3.490 -11.762 -23.479 1.00 68.25 80 GLU A O 1
ATOM 650 N N . ARG A 1 81 ? 4.205 -11.093 -21.475 1.00 64.00 81 ARG A N 1
ATOM 651 C CA . ARG A 1 81 ? 3.533 -9.784 -21.586 1.00 64.00 81 ARG A CA 1
ATOM 652 C C . ARG A 1 81 ? 4.245 -8.778 -22.491 1.00 64.00 81 ARG A C 1
ATOM 654 O O . ARG A 1 81 ? 3.600 -7.866 -23.001 1.00 64.00 81 ARG A O 1
ATOM 661 N N . ALA A 1 82 ? 5.559 -8.895 -22.692 1.00 58.97 82 ALA A N 1
ATOM 662 C CA . ALA A 1 82 ? 6.266 -8.063 -23.670 1.00 58.97 82 ALA A CA 1
ATOM 663 C C . ALA A 1 82 ? 5.844 -8.436 -25.104 1.00 58.97 82 ALA A C 1
ATOM 665 O O . ALA A 1 82 ? 5.629 -7.547 -25.928 1.00 58.97 82 ALA A O 1
ATOM 666 N N . ILE A 1 83 ? 5.642 -9.735 -25.349 1.00 61.31 83 ILE A N 1
ATOM 667 C CA . ILE A 1 83 ? 5.091 -10.310 -26.574 1.00 61.31 83 ILE A CA 1
ATOM 668 C C . ILE A 1 83 ? 3.667 -9.780 -26.800 1.00 61.31 83 ILE A C 1
ATOM 670 O O . ILE A 1 83 ? 3.390 -9.223 -27.860 1.00 61.31 83 ILE A O 1
ATOM 674 N N . GLU A 1 84 ? 2.789 -9.854 -25.792 1.00 63.91 84 GLU A N 1
ATOM 675 C CA . GLU A 1 84 ? 1.412 -9.335 -25.875 1.00 63.91 84 GLU A CA 1
ATOM 676 C C . GLU A 1 84 ? 1.347 -7.814 -26.110 1.00 63.91 84 GLU A C 1
ATOM 678 O O . GLU A 1 84 ? 0.528 -7.340 -26.896 1.00 63.91 84 GLU A O 1
ATOM 683 N N . ARG A 1 85 ? 2.203 -7.033 -25.437 1.00 60.38 85 ARG A N 1
ATOM 684 C CA . ARG A 1 85 ? 2.142 -5.560 -25.445 1.00 60.38 85 ARG A CA 1
ATOM 685 C C . ARG A 1 85 ? 2.820 -4.914 -26.653 1.00 60.38 85 ARG A C 1
ATOM 687 O O . ARG A 1 85 ? 2.401 -3.836 -27.068 1.00 60.38 85 ARG A O 1
ATOM 694 N N . PHE A 1 86 ? 3.869 -5.532 -27.196 1.00 62.97 86 PHE A N 1
ATOM 695 C CA . PHE A 1 86 ? 4.664 -4.979 -28.302 1.00 62.97 86 PHE A CA 1
ATOM 696 C C . PHE A 1 86 ? 4.598 -5.814 -29.588 1.00 62.97 86 PHE A C 1
ATOM 698 O O . PHE A 1 86 ? 5.226 -5.446 -30.577 1.00 62.97 86 PHE A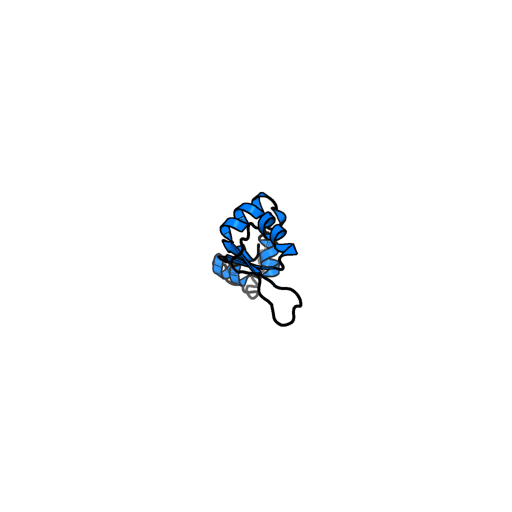 O 1
ATOM 705 N N . GLY A 1 87 ? 3.858 -6.929 -29.600 1.00 57.16 87 GLY A N 1
ATOM 706 C CA . GLY A 1 87 ? 3.750 -7.812 -30.767 1.00 57.16 87 GLY A CA 1
ATOM 707 C C . GLY A 1 87 ? 5.061 -8.511 -31.145 1.00 57.16 87 GLY A C 1
ATOM 708 O O . GLY A 1 87 ? 5.179 -9.053 -32.241 1.00 57.16 87 GLY A O 1
ATOM 709 N N . MET A 1 88 ? 6.062 -8.492 -30.266 1.00 56.59 88 MET A N 1
ATOM 710 C CA . MET A 1 88 ? 7.326 -9.199 -30.452 1.00 56.59 88 MET A CA 1
ATOM 711 C C . MET A 1 88 ? 7.079 -10.656 -30.105 1.00 56.59 88 MET A C 1
ATOM 713 O O . MET A 1 88 ? 7.127 -10.977 -28.934 1.00 56.59 88 MET A O 1
ATOM 717 N N . GLY A 1 89 ? 6.751 -11.513 -31.075 1.00 49.00 89 GLY A N 1
ATOM 718 C CA . GLY A 1 89 ? 6.610 -12.959 -30.853 1.00 49.00 89 GLY A CA 1
ATOM 719 C C . GLY A 1 89 ? 7.834 -13.557 -30.142 1.00 49.00 89 GLY A C 1
ATOM 720 O O . GLY A 1 89 ? 8.903 -12.938 -30.171 1.00 49.00 89 GLY A O 1
ATOM 721 N N . PRO A 1 90 ? 7.712 -14.733 -29.491 1.00 49.12 90 PRO A N 1
ATOM 722 C CA . PRO A 1 90 ? 8.875 -15.392 -28.912 1.00 49.12 90 PRO A CA 1
ATOM 723 C C . PRO A 1 90 ? 9.944 -15.492 -30.000 1.00 49.12 90 PRO A C 1
ATOM 725 O O . PRO A 1 90 ? 9.665 -15.979 -31.097 1.00 49.12 90 PRO A O 1
ATOM 728 N N . ALA A 1 91 ? 11.139 -14.964 -29.719 1.00 55.44 91 ALA A N 1
ATOM 729 C CA . ALA A 1 91 ? 12.296 -15.244 -30.547 1.00 55.44 91 ALA A CA 1
ATOM 730 C C . ALA A 1 91 ? 12.443 -16.763 -30.515 1.00 55.44 91 ALA A C 1
ATOM 732 O O . ALA A 1 91 ? 12.744 -17.344 -29.474 1.00 55.44 91 ALA A O 1
ATOM 733 N N . ASN A 1 92 ? 12.080 -17.413 -31.615 1.00 46.53 92 ASN A N 1
ATOM 734 C CA . ASN A 1 92 ? 12.280 -18.834 -31.755 1.00 46.53 92 ASN A CA 1
ATOM 735 C C . ASN A 1 92 ? 13.789 -19.061 -31.624 1.00 46.53 92 ASN A C 1
ATOM 737 O O . ASN A 1 92 ? 14.538 -18.704 -32.527 1.00 46.53 92 ASN A O 1
ATOM 741 N N . ASP A 1 93 ? 14.227 -19.726 -30.553 1.00 49.75 93 ASP A N 1
ATOM 742 C CA . ASP A 1 93 ? 15.600 -20.245 -30.388 1.00 49.75 93 ASP A CA 1
ATOM 743 C C . ASP A 1 93 ? 15.972 -21.301 -31.464 1.00 49.75 93 ASP A C 1
ATOM 745 O O . ASP A 1 93 ? 16.978 -21.997 -31.358 1.00 49.75 93 ASP A O 1
ATOM 749 N N . SER A 1 94 ? 15.151 -21.445 -32.510 1.00 47.97 94 SER A N 1
ATOM 750 C CA . SER A 1 94 ? 15.406 -22.264 -33.697 1.00 47.97 94 SER A CA 1
ATOM 751 C C . SER A 1 94 ? 15.879 -21.460 -34.910 1.00 47.97 94 SER A C 1
ATOM 753 O O . SER A 1 94 ? 16.287 -22.076 -35.893 1.00 47.97 94 SER A O 1
ATOM 755 N N . ASP A 1 95 ? 15.923 -20.126 -34.840 1.00 46.94 95 ASP A N 1
ATOM 756 C CA . ASP A 1 95 ? 16.607 -19.326 -35.855 1.00 46.94 95 ASP A CA 1
ATOM 757 C C . ASP A 1 95 ? 18.112 -19.284 -35.542 1.00 46.94 95 ASP A C 1
ATOM 759 O O . ASP A 1 95 ? 18.680 -18.258 -35.163 1.00 46.94 95 ASP A O 1
ATOM 763 N N . ASP A 1 96 ? 18.777 -20.428 -35.742 1.00 45.06 96 ASP A N 1
ATOM 764 C CA . ASP A 1 96 ? 20.203 -20.469 -36.073 1.00 45.06 96 ASP A CA 1
ATOM 765 C C . ASP A 1 96 ? 20.401 -19.777 -37.429 1.00 45.06 96 ASP A C 1
ATOM 767 O O . ASP A 1 96 ? 20.576 -20.395 -38.476 1.00 45.06 96 ASP A O 1
ATOM 771 N N . ASN A 1 97 ? 20.325 -18.450 -37.416 1.00 46.28 97 ASN A N 1
ATOM 772 C CA . ASN A 1 97 ? 20.915 -17.618 -38.444 1.00 46.28 97 ASN A CA 1
ATOM 773 C C . ASN A 1 97 ? 22.125 -16.921 -37.834 1.00 46.28 97 ASN A C 1
ATOM 775 O O . ASN A 1 97 ? 22.198 -15.694 -37.731 1.00 46.28 97 ASN A O 1
ATOM 779 N N . SER A 1 98 ? 23.084 -17.742 -37.401 1.00 40.97 98 SER A N 1
ATOM 780 C CA . SER A 1 98 ? 24.469 -17.316 -37.271 1.00 40.97 98 SER A CA 1
ATOM 781 C C . SER A 1 98 ? 24.843 -16.546 -38.547 1.00 40.97 98 SER A C 1
ATOM 783 O O . SER A 1 98 ? 24.721 -17.117 -39.635 1.00 40.97 98 SER A O 1
ATOM 785 N N . PRO A 1 99 ? 25.272 -15.270 -38.477 1.00 36.19 99 PRO A N 1
ATOM 786 C CA . PRO A 1 99 ? 25.693 -14.552 -39.667 1.00 36.19 99 PRO A CA 1
ATOM 787 C C . PRO A 1 99 ? 26.858 -15.333 -40.267 1.00 36.19 99 PRO A C 1
ATOM 789 O O . PRO A 1 99 ? 27.941 -15.396 -39.680 1.00 36.19 99 PRO A O 1
ATOM 792 N N . GLN A 1 100 ? 26.625 -15.977 -41.413 1.00 43.84 100 GLN A N 1
ATOM 793 C CA . GLN A 1 100 ? 27.698 -16.582 -42.182 1.00 43.84 100 GLN A CA 1
ATOM 794 C C . GLN A 1 100 ? 28.626 -15.441 -42.582 1.00 43.84 100 GLN A C 1
ATOM 796 O O . GLN A 1 100 ? 28.347 -14.686 -43.512 1.00 43.84 100 GLN A O 1
ATOM 801 N N . LEU A 1 101 ? 29.710 -15.286 -41.819 1.00 39.28 101 LEU A N 1
ATOM 802 C CA . LEU A 1 101 ? 30.848 -14.467 -42.187 1.00 39.28 101 LEU A CA 1
ATOM 803 C C . LEU A 1 101 ? 31.251 -14.912 -43.586 1.00 39.28 101 LEU A C 1
ATOM 805 O O . LEU A 1 101 ? 31.696 -16.046 -43.781 1.00 39.28 101 LEU A O 1
ATOM 809 N N . LEU A 1 102 ? 31.011 -14.016 -44.541 1.00 37.53 102 LEU A N 1
ATOM 810 C CA . LEU A 1 102 ? 31.398 -14.124 -45.933 1.00 37.53 102 LEU A CA 1
ATOM 811 C C . LEU A 1 102 ? 32.863 -14.581 -45.951 1.00 37.53 102 LEU A C 1
ATOM 813 O O . LEU A 1 102 ? 33.764 -13.810 -45.624 1.00 37.53 102 LEU A O 1
ATOM 817 N N . ARG A 1 103 ? 33.106 -15.864 -46.245 1.00 40.94 103 ARG A N 1
ATOM 818 C CA . ARG A 1 103 ? 34.461 -16.347 -46.498 1.00 40.94 103 ARG A CA 1
ATOM 819 C C . ARG A 1 103 ? 34.900 -15.663 -47.777 1.00 40.94 103 ARG A C 1
ATOM 821 O O . ARG A 1 103 ? 34.462 -16.034 -48.863 1.00 40.94 103 ARG A O 1
ATOM 828 N N . GLU A 1 104 ? 35.725 -14.637 -47.627 1.00 41.75 104 GLU A N 1
ATOM 829 C CA . GLU A 1 104 ? 36.446 -14.031 -48.730 1.00 41.75 104 GLU A CA 1
ATOM 830 C C . GLU A 1 104 ? 37.154 -15.152 -49.494 1.00 41.75 104 GLU A C 1
ATOM 832 O O . GLU A 1 104 ? 37.987 -15.890 -48.960 1.00 41.75 104 GLU A O 1
ATOM 837 N N . HIS A 1 105 ? 36.750 -15.327 -50.749 1.00 40.44 105 HIS A N 1
ATOM 838 C CA . HIS A 1 105 ? 37.410 -16.215 -51.682 1.00 40.44 105 HIS A CA 1
ATOM 839 C C . HIS A 1 105 ? 38.800 -15.644 -51.970 1.00 40.44 105 HIS A C 1
ATOM 841 O O . HIS A 1 105 ? 38.978 -14.865 -52.905 1.00 40.44 105 HIS A O 1
ATOM 847 N N . SER A 1 106 ? 39.796 -16.063 -51.187 1.00 42.94 106 SER A N 1
ATOM 848 C CA . SER A 1 106 ? 41.198 -16.014 -51.602 1.00 42.94 106 SER A CA 1
ATOM 849 C C . SER A 1 106 ? 41.360 -16.904 -52.830 1.00 42.94 106 SER A C 1
ATOM 851 O O . SER A 1 106 ? 41.641 -18.098 -52.738 1.00 42.94 106 SER A O 1
ATOM 853 N N . SER A 1 107 ? 41.145 -16.306 -54.000 1.00 42.62 107 SER A N 1
ATOM 854 C CA . SER A 1 107 ? 41.601 -16.837 -55.277 1.00 42.62 107 SER A CA 1
ATOM 855 C C . SER A 1 107 ? 43.114 -16.665 -55.334 1.00 42.62 107 SER A C 1
ATOM 857 O O . SER A 1 107 ? 43.626 -15.669 -55.830 1.00 42.62 107 SER A O 1
ATOM 859 N N . GLY A 1 108 ? 43.831 -17.638 -54.775 1.00 44.28 108 GLY A N 1
ATOM 860 C CA . GLY A 1 108 ? 45.210 -17.906 -55.150 1.00 44.28 108 GLY A CA 1
ATOM 861 C C . GLY A 1 108 ? 45.208 -18.733 -56.432 1.00 44.28 108 GLY A C 1
ATOM 862 O O . GLY A 1 108 ? 44.959 -19.936 -56.383 1.00 44.28 108 GLY A O 1
ATOM 863 N N . GLN A 1 109 ? 45.470 -18.098 -57.571 1.00 44.91 109 GLN A N 1
ATOM 864 C CA . GLN A 1 109 ? 45.943 -18.786 -58.769 1.00 44.91 109 GLN A CA 1
ATOM 865 C C . GLN A 1 109 ? 47.316 -18.222 -59.138 1.00 44.91 109 GLN A C 1
ATOM 867 O O . GLN A 1 109 ? 47.423 -17.039 -59.438 1.00 44.91 109 GLN A O 1
ATOM 872 N N . LEU A 1 110 ? 48.298 -19.129 -59.033 1.00 41.47 110 LEU A N 1
ATOM 873 C CA . LEU A 1 110 ? 49.516 -19.321 -59.836 1.00 41.47 110 LEU A CA 1
ATOM 874 C C . LEU A 1 110 ? 50.367 -18.098 -60.204 1.00 41.47 110 LEU A C 1
ATOM 876 O O . LEU A 1 110 ? 49.955 -17.309 -61.079 1.00 41.47 110 LEU A O 1
#

Sequence (110 aa):
MMAEHFESDWMLATVRPEHAAFYKRFCSLEPMSELRPYPGLSCPLMLLGARNKDVQDHVFARYPIFSSTFAERLALFGTERAIERFGMGPANDSDDNSPQLLREHSSGQL